Protein AF-H5XVB0-F1 (afdb_monomer_lite)

Structure (mmCIF, N/CA/C/O backbone):
data_AF-H5XVB0-F1
#
_entry.id   AF-H5XVB0-F1
#
loop_
_atom_site.group_PDB
_atom_site.id
_atom_site.type_symbol
_atom_site.label_atom_id
_atom_site.label_alt_id
_atom_site.label_comp_id
_atom_site.label_asym_id
_atom_site.label_entity_id
_atom_site.label_seq_id
_atom_site.pdbx_PDB_ins_code
_atom_site.Cartn_x
_atom_site.Cartn_y
_atom_site.Cartn_z
_atom_site.occupancy
_atom_site.B_iso_or_equiv
_atom_site.auth_seq_id
_atom_site.auth_comp_id
_atom_site.auth_asym_id
_atom_site.auth_atom_id
_atom_site.pdbx_PDB_model_num
ATOM 1 N N . MET A 1 1 ? 0.282 27.485 -15.306 1.00 53.69 1 MET A N 1
ATOM 2 C CA . MET A 1 1 ? 1.466 26.668 -15.637 1.00 53.69 1 MET A CA 1
ATOM 3 C C . MET A 1 1 ? 1.309 25.360 -14.884 1.00 53.69 1 MET A C 1
ATOM 5 O O . MET A 1 1 ? 1.191 25.405 -13.667 1.00 53.69 1 MET A O 1
ATOM 9 N N . GLN A 1 2 ? 1.136 24.241 -15.586 1.00 67.44 2 GLN A N 1
ATOM 10 C CA . GLN A 1 2 ? 0.925 22.947 -14.934 1.00 67.44 2 GLN A CA 1
ATOM 11 C C . GLN A 1 2 ? 2.293 22.440 -14.463 1.00 67.44 2 GLN A C 1
ATOM 13 O O . GLN A 1 2 ? 3.220 22.387 -15.264 1.00 67.44 2 GLN A O 1
ATOM 18 N N . ILE A 1 3 ? 2.443 22.173 -13.163 1.00 85.75 3 ILE A N 1
ATOM 19 C CA . ILE A 1 3 ? 3.675 21.597 -12.613 1.00 85.75 3 ILE A CA 1
ATOM 20 C C . ILE A 1 3 ? 3.775 20.165 -13.137 1.00 85.75 3 ILE A C 1
ATOM 22 O O . ILE A 1 3 ? 2.838 19.386 -12.964 1.00 85.75 3 ILE A O 1
ATOM 26 N N . GLU A 1 4 ? 4.892 19.836 -13.778 1.00 91.88 4 GLU A N 1
ATOM 27 C CA . GLU A 1 4 ? 5.201 18.477 -14.208 1.00 91.88 4 GLU A CA 1
ATOM 28 C C . GLU A 1 4 ? 6.108 17.812 -13.168 1.00 91.88 4 GLU A C 1
ATOM 30 O O . GLU A 1 4 ? 7.125 18.371 -12.754 1.00 91.88 4 GLU A O 1
ATOM 35 N N . TYR A 1 5 ? 5.706 16.631 -12.705 1.00 94.00 5 TYR A N 1
ATOM 36 C CA . TYR A 1 5 ? 6.457 15.833 -11.740 1.00 94.00 5 TYR A CA 1
ATOM 37 C C . TYR A 1 5 ? 7.275 14.750 -12.455 1.00 94.00 5 TYR A C 1
ATOM 39 O O . TYR A 1 5 ? 6.865 14.219 -13.486 1.00 94.00 5 TYR A O 1
ATOM 47 N N . HIS A 1 6 ? 8.416 14.362 -11.892 1.00 93.38 6 HIS A N 1
ATOM 48 C CA . HIS A 1 6 ? 9.308 13.360 -12.486 1.00 93.38 6 HIS A CA 1
ATOM 49 C C . HIS A 1 6 ? 9.696 12.283 -11.464 1.00 93.38 6 HIS A C 1
ATOM 51 O O . HIS A 1 6 ? 9.483 12.450 -10.263 1.00 93.38 6 HIS A O 1
ATOM 57 N N . ASN A 1 7 ? 10.290 11.185 -11.942 1.00 90.25 7 ASN A N 1
ATOM 58 C CA . ASN A 1 7 ? 10.816 10.092 -11.114 1.00 90.25 7 ASN A CA 1
ATOM 59 C C . ASN A 1 7 ? 9.768 9.545 -10.123 1.00 90.25 7 ASN A C 1
ATOM 61 O O . ASN A 1 7 ? 8.643 9.235 -10.516 1.00 90.25 7 ASN A O 1
ATOM 65 N N . ASP A 1 8 ? 10.123 9.454 -8.842 1.00 90.12 8 ASP A N 1
ATOM 66 C CA . ASP A 1 8 ? 9.284 8.918 -7.766 1.00 90.12 8 ASP A CA 1
ATOM 67 C C . ASP A 1 8 ? 8.005 9.723 -7.517 1.00 90.12 8 ASP A C 1
ATOM 69 O O . ASP A 1 8 ? 7.075 9.227 -6.883 1.00 90.12 8 ASP A O 1
ATOM 73 N N . GLU A 1 9 ? 7.920 10.931 -8.070 1.00 93.69 9 GLU A N 1
ATOM 74 C CA . GLU A 1 9 ? 6.772 11.826 -7.969 1.00 93.69 9 GLU A CA 1
ATOM 75 C C . GLU A 1 9 ? 5.881 11.792 -9.220 1.00 93.69 9 GLU A C 1
ATOM 77 O O . GLU A 1 9 ? 4.824 12.420 -9.241 1.00 93.69 9 GLU A O 1
ATOM 82 N N . PHE A 1 10 ? 6.248 11.025 -10.255 1.00 92.88 10 PHE A N 1
ATOM 83 C CA . PHE A 1 10 ? 5.516 10.967 -11.527 1.00 92.88 10 PHE A CA 1
ATOM 84 C C . PHE A 1 10 ? 4.034 10.588 -11.363 1.00 92.88 10 PHE A C 1
ATOM 86 O O . PHE A 1 10 ? 3.180 11.052 -12.119 1.00 92.88 10 PHE A O 1
ATOM 93 N N . TRP A 1 11 ? 3.704 9.790 -10.343 1.00 93.56 11 TRP A N 1
ATOM 94 C CA . TRP A 1 11 ? 2.328 9.417 -9.993 1.00 93.56 11 TRP A CA 1
ATOM 95 C C . TRP A 1 11 ? 1.401 10.629 -9.807 1.00 93.56 11 TRP A C 1
ATOM 97 O O . TRP A 1 11 ? 0.212 10.552 -10.122 1.00 93.56 11 TRP A O 1
ATOM 107 N N . LYS A 1 12 ? 1.940 11.774 -9.368 1.00 95.75 12 LYS A N 1
ATOM 108 C CA . LYS A 1 12 ? 1.185 13.019 -9.204 1.00 95.75 12 LYS A CA 1
ATOM 109 C C . LYS A 1 12 ? 0.652 13.551 -10.526 1.00 95.75 12 LYS A C 1
ATOM 111 O O . LYS A 1 12 ? -0.459 14.065 -10.542 1.00 95.75 12 LYS A O 1
ATOM 116 N N . ASN A 1 13 ? 1.373 13.368 -11.636 1.00 94.56 13 ASN A N 1
ATOM 117 C CA . ASN A 1 13 ? 0.878 13.749 -12.963 1.00 94.56 13 ASN A CA 1
ATO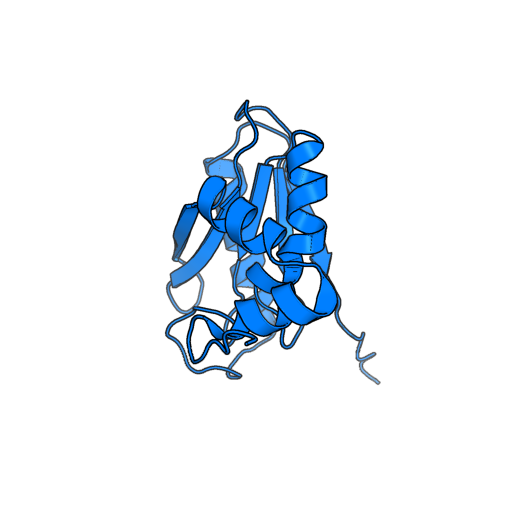M 118 C C . ASN A 1 13 ? -0.393 12.975 -13.328 1.00 94.56 13 ASN A C 1
ATOM 120 O O . ASN A 1 13 ? -1.316 13.534 -13.912 1.00 94.56 13 ASN A O 1
ATOM 124 N N . TYR A 1 14 ? -0.451 11.684 -12.985 1.00 91.94 14 TYR A N 1
ATOM 125 C CA . TYR A 1 14 ? -1.641 10.868 -13.214 1.00 91.94 14 TYR A CA 1
ATOM 126 C C . TYR A 1 14 ? -2.813 11.350 -12.351 1.00 91.94 14 TYR A C 1
ATOM 128 O O . TYR A 1 14 ? -3.920 11.513 -12.864 1.00 91.94 14 TYR A O 1
ATOM 136 N N . MET A 1 15 ? -2.562 11.657 -11.074 1.00 94.81 15 MET A N 1
ATOM 137 C CA . MET A 1 15 ? -3.595 12.184 -10.176 1.00 94.81 15 MET A CA 1
ATOM 138 C C . MET A 1 15 ? -4.129 13.532 -10.646 1.00 94.81 15 MET A C 1
ATOM 140 O O . MET A 1 15 ? -5.331 13.664 -10.867 1.00 94.81 15 MET A O 1
ATOM 144 N N . THR A 1 16 ? -3.255 14.513 -10.877 1.00 94.69 16 THR A N 1
ATOM 145 C CA . THR A 1 16 ? -3.671 15.858 -11.296 1.00 94.69 16 THR A CA 1
ATOM 146 C C . THR A 1 16 ? -4.397 15.846 -12.635 1.00 94.69 16 THR A C 1
ATOM 148 O O . THR A 1 16 ? -5.348 16.602 -12.809 1.00 94.69 16 THR A O 1
ATOM 151 N N . ARG A 1 17 ? -3.992 14.975 -13.5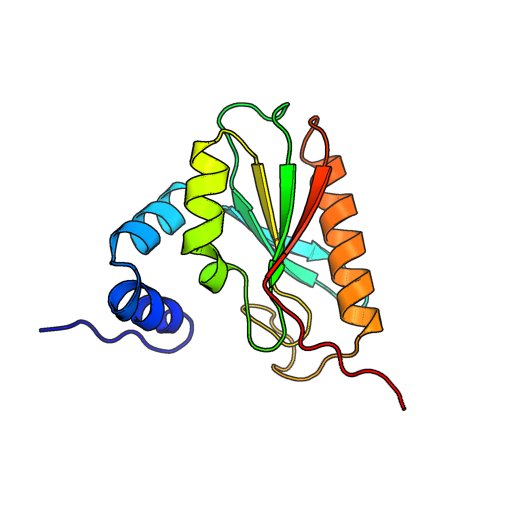68 1.00 94.06 17 ARG A N 1
ATOM 152 C CA . ARG A 1 17 ? -4.613 14.875 -14.891 1.00 94.06 17 ARG A CA 1
ATOM 153 C C . ARG A 1 17 ? -6.003 14.241 -14.872 1.00 94.06 17 ARG A C 1
ATOM 155 O O . ARG A 1 17 ? -6.839 14.659 -15.667 1.00 94.06 17 ARG A O 1
ATOM 162 N N . TRP A 1 18 ? -6.239 13.232 -14.033 1.00 93.56 18 TRP A N 1
ATOM 163 C CA . TRP A 1 18 ? -7.446 12.396 -14.132 1.00 93.56 18 TRP A CA 1
ATOM 164 C C . TRP A 1 18 ? -8.396 12.478 -12.934 1.00 93.56 18 TRP A C 1
ATOM 166 O O . TRP A 1 18 ? -9.585 12.226 -13.105 1.00 93.56 18 TRP A O 1
ATOM 176 N N . PHE A 1 19 ? -7.906 12.828 -11.743 1.00 93.44 19 PHE A N 1
ATOM 177 C CA . PHE A 1 19 ? -8.692 12.783 -10.500 1.00 93.44 19 PHE A CA 1
ATOM 178 C C . PHE A 1 19 ? -8.645 14.076 -9.677 1.00 93.44 19 PHE A C 1
ATOM 180 O O . PHE A 1 19 ? -9.481 14.263 -8.798 1.00 93.44 19 PHE A O 1
ATOM 187 N N . GLY A 1 20 ? -7.693 14.966 -9.963 1.00 91.19 20 GLY A N 1
ATOM 188 C CA . GLY A 1 20 ? -7.474 16.210 -9.230 1.00 91.19 20 GLY A CA 1
ATOM 189 C C . GLY A 1 20 ? -6.339 16.122 -8.206 1.00 91.19 20 GLY A C 1
ATOM 190 O O . GLY A 1 20 ? -5.884 15.042 -7.823 1.00 91.19 20 GLY A O 1
ATOM 191 N N . ALA A 1 21 ? -5.853 17.291 -7.783 1.00 93.06 21 ALA A N 1
ATOM 192 C CA . ALA A 1 21 ? -4.736 17.407 -6.845 1.00 93.06 21 ALA A CA 1
ATOM 193 C C . ALA A 1 21 ? -5.115 17.012 -5.405 1.00 93.06 21 ALA A C 1
ATOM 195 O O . ALA A 1 21 ? -4.255 16.536 -4.673 1.00 93.06 21 ALA A O 1
ATOM 196 N N . ASP A 1 22 ? -6.394 17.103 -5.027 1.0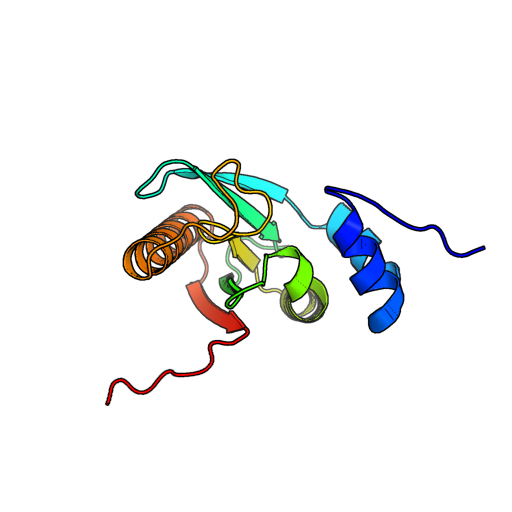0 95.62 22 ASP A N 1
ATOM 197 C CA . ASP A 1 22 ? -6.873 16.807 -3.668 1.00 95.62 22 ASP A CA 1
ATOM 198 C C . ASP A 1 22 ? -6.506 15.394 -3.184 1.00 95.62 22 ASP A C 1
ATOM 200 O O . ASP A 1 22 ? -6.291 15.172 -1.992 1.00 95.62 22 ASP A O 1
ATOM 204 N N . LEU A 1 23 ? -6.409 14.412 -4.091 1.00 95.38 23 LEU A N 1
ATOM 205 C CA . LEU A 1 23 ? -5.981 13.055 -3.729 1.00 95.38 23 LEU A CA 1
ATOM 206 C C . LEU A 1 23 ? -4.515 12.991 -3.286 1.00 95.38 23 LEU A C 1
ATOM 208 O O . LEU A 1 23 ? -4.170 12.133 -2.475 1.00 95.38 23 LEU A O 1
ATOM 212 N N . ILE A 1 24 ? -3.665 13.888 -3.787 1.00 96.25 24 ILE A N 1
ATOM 213 C CA . ILE A 1 24 ? -2.262 13.997 -3.376 1.00 96.25 24 ILE A CA 1
ATOM 214 C C . ILE A 1 24 ? -2.198 14.507 -1.935 1.00 96.25 24 ILE A C 1
ATOM 216 O O . ILE A 1 24 ? -1.497 13.926 -1.107 1.00 96.25 24 ILE A O 1
ATOM 220 N N . ASP A 1 25 ? -2.982 15.533 -1.608 1.00 96.25 25 ASP A N 1
ATOM 221 C CA . ASP A 1 25 ? -3.042 16.082 -0.250 1.00 96.25 25 ASP A CA 1
ATOM 222 C C . ASP A 1 25 ? -3.621 15.064 0.738 1.00 96.25 25 ASP A C 1
ATOM 224 O O . ASP A 1 25 ? -3.093 14.871 1.838 1.00 96.25 25 ASP A O 1
ATOM 228 N N . LYS A 1 26 ? -4.671 14.338 0.330 1.00 96.31 26 LYS A N 1
ATOM 229 C CA . LYS A 1 26 ? -5.220 13.228 1.119 1.00 96.31 26 LYS A CA 1
ATOM 230 C C . LYS A 1 26 ? -4.195 12.112 1.332 1.00 96.31 26 LYS A C 1
ATOM 232 O O . LYS A 1 26 ? -4.137 11.572 2.434 1.00 96.31 26 LYS A O 1
ATOM 237 N N . TRP A 1 27 ? -3.379 11.784 0.327 1.00 96.75 27 TRP A N 1
ATOM 238 C CA . TRP A 1 27 ? -2.285 10.822 0.484 1.00 96.75 27 TRP A CA 1
ATOM 239 C C . TRP A 1 27 ? -1.316 11.287 1.574 1.00 96.75 27 TRP A C 1
ATOM 241 O O . TRP A 1 27 ? -1.164 10.580 2.565 1.00 96.75 27 TRP A O 1
ATOM 251 N N . TYR A 1 28 ? -0.774 12.507 1.476 1.00 96.38 28 TYR A N 1
ATOM 252 C CA . TYR A 1 28 ? 0.149 13.053 2.485 1.00 96.38 28 TYR A CA 1
ATOM 253 C C . TYR A 1 28 ? -0.436 13.077 3.899 1.00 96.38 28 TYR A C 1
ATOM 255 O O . TYR A 1 28 ? 0.283 12.867 4.872 1.00 96.38 28 TYR A O 1
ATOM 263 N N . LYS A 1 29 ? -1.739 13.339 4.021 1.00 96.69 29 LYS A N 1
ATOM 264 C CA . LYS A 1 29 ? -2.423 13.416 5.313 1.00 96.69 29 LYS A CA 1
ATOM 265 C C . LYS A 1 29 ? -2.627 12.053 5.980 1.00 96.69 29 LYS A C 1
ATOM 267 O O . LYS A 1 29 ? -2.653 11.987 7.207 1.00 96.69 29 LYS A O 1
ATOM 272 N N . HIS A 1 30 ? -2.858 11.001 5.198 1.00 96.62 30 HIS A N 1
ATOM 273 C CA . HIS A 1 30 ? -3.372 9.728 5.716 1.00 96.62 30 HIS A CA 1
ATOM 274 C C . HIS A 1 30 ? -2.413 8.548 5.589 1.00 96.62 30 HIS A C 1
ATOM 276 O O . HIS A 1 30 ? -2.623 7.544 6.271 1.00 96.62 30 HIS A O 1
ATOM 282 N N . VAL A 1 31 ? -1.415 8.634 4.712 1.00 97.50 31 VAL A N 1
ATOM 283 C CA . VAL A 1 31 ? -0.532 7.508 4.432 1.00 97.50 31 VAL A CA 1
ATOM 284 C C . VAL A 1 31 ? 0.539 7.357 5.509 1.00 97.50 31 VAL A C 1
ATOM 286 O O . VAL A 1 31 ? 1.201 8.310 5.914 1.00 97.50 31 VAL A O 1
ATOM 289 N N . GLU A 1 32 ? 0.770 6.119 5.915 1.00 97.75 32 GLU A N 1
ATOM 290 C CA . GLU A 1 32 ? 2.036 5.686 6.488 1.00 97.75 32 GLU A CA 1
ATOM 291 C C . GLU A 1 32 ? 2.695 4.734 5.495 1.00 97.75 32 GLU A C 1
ATOM 293 O O . GLU A 1 32 ? 2.120 3.704 5.145 1.00 97.75 32 GLU A O 1
ATOM 298 N N . VAL A 1 33 ? 3.891 5.084 5.028 1.00 97.38 33 VAL A N 1
ATOM 299 C CA . VAL A 1 33 ? 4.688 4.227 4.146 1.00 97.38 33 VAL A CA 1
ATOM 300 C C . VAL A 1 33 ? 5.667 3.440 5.005 1.00 97.38 33 VAL A C 1
ATOM 302 O O . VAL A 1 33 ? 6.411 4.021 5.794 1.00 97.38 33 VAL A O 1
ATOM 305 N N . THR A 1 34 ? 5.678 2.123 4.848 1.00 97.56 34 THR A N 1
ATOM 306 C CA . THR A 1 34 ? 6.612 1.230 5.537 1.00 97.56 34 THR A CA 1
ATOM 307 C C . THR A 1 34 ? 7.072 0.110 4.609 1.00 97.56 34 THR A C 1
ATOM 309 O O . THR A 1 34 ? 6.652 0.025 3.457 1.00 97.56 34 THR A O 1
ATOM 312 N N . THR A 1 35 ? 7.937 -0.761 5.116 1.00 97.50 35 THR A N 1
ATOM 313 C CA . THR A 1 35 ? 8.305 -2.005 4.442 1.00 97.50 35 THR A CA 1
ATOM 314 C C . THR A 1 35 ? 7.968 -3.202 5.315 1.00 97.50 35 THR A C 1
ATOM 316 O O . THR A 1 35 ? 7.984 -3.110 6.544 1.00 97.50 35 THR A O 1
ATOM 319 N N . ILE A 1 36 ? 7.647 -4.326 4.680 1.00 97.62 36 ILE A N 1
ATOM 320 C CA . ILE A 1 36 ? 7.443 -5.608 5.359 1.00 97.62 36 ILE A CA 1
ATOM 321 C C . ILE A 1 36 ? 8.312 -6.675 4.708 1.00 97.62 36 ILE A C 1
ATOM 323 O O . ILE A 1 36 ? 8.488 -6.657 3.491 1.00 97.62 36 ILE A O 1
ATOM 327 N N . ASP A 1 37 ? 8.822 -7.615 5.500 1.00 96.88 37 ASP A N 1
ATOM 328 C CA . ASP A 1 37 ? 9.561 -8.766 4.980 1.00 96.88 37 ASP A CA 1
ATOM 329 C C . ASP A 1 37 ? 8.649 -9.691 4.163 1.00 96.88 37 ASP A C 1
ATOM 331 O O . ASP A 1 37 ? 7.506 -9.954 4.544 1.00 96.88 37 ASP A O 1
ATOM 335 N N . SER A 1 38 ? 9.171 -10.209 3.050 1.00 96.38 38 SER A N 1
ATOM 336 C CA . SER A 1 38 ? 8.496 -11.198 2.205 1.00 96.38 38 SER A CA 1
ATOM 337 C C . SER A 1 38 ? 9.507 -12.114 1.494 1.00 96.38 38 SER A C 1
ATOM 339 O O . SER A 1 38 ? 10.716 -12.007 1.701 1.00 96.38 38 SER A O 1
ATOM 341 N N . VAL A 1 39 ? 9.019 -13.033 0.654 1.00 92.19 39 VAL A N 1
ATOM 342 C CA . VAL A 1 39 ? 9.747 -14.183 0.079 1.00 92.19 39 VAL A CA 1
ATOM 343 C C . VAL A 1 39 ? 11.114 -13.864 -0.548 1.00 92.19 39 VAL A C 1
ATOM 345 O O . VAL A 1 39 ? 12.043 -14.659 -0.423 1.00 92.19 39 VAL A O 1
ATOM 348 N N . LYS A 1 40 ? 11.272 -12.710 -1.206 1.00 89.81 40 LYS A N 1
ATOM 349 C CA . LYS A 1 40 ? 12.531 -12.283 -1.856 1.00 89.81 40 LYS A CA 1
ATOM 350 C C . LYS A 1 40 ? 13.196 -11.091 -1.159 1.00 89.81 40 LYS A C 1
ATOM 352 O O . LYS A 1 40 ? 14.101 -10.467 -1.716 1.00 89.81 40 LYS A O 1
ATOM 357 N N . GLY A 1 41 ? 12.738 -10.757 0.047 1.00 92.19 41 GLY A N 1
ATOM 358 C CA . GLY A 1 41 ? 13.117 -9.577 0.827 1.00 92.19 41 GLY A CA 1
ATOM 359 C C . GLY A 1 41 ? 11.966 -8.571 0.960 1.00 92.19 41 GLY A C 1
ATOM 360 O O . GLY A 1 41 ? 10.850 -8.861 0.518 1.00 92.19 41 GLY A O 1
ATOM 361 N N . PRO A 1 42 ? 12.229 -7.366 1.483 1.00 95.94 42 PRO A N 1
ATOM 362 C CA . PRO A 1 42 ? 11.174 -6.434 1.849 1.00 95.94 42 PRO A CA 1
ATOM 363 C C . PRO A 1 42 ? 10.378 -5.909 0.648 1.00 95.94 42 PRO A C 1
ATOM 365 O O . PRO A 1 42 ? 10.913 -5.786 -0.456 1.00 95.94 42 PRO A O 1
ATOM 368 N N . ILE A 1 43 ? 9.105 -5.592 0.880 1.00 96.94 43 ILE A N 1
ATOM 369 C CA . ILE A 1 43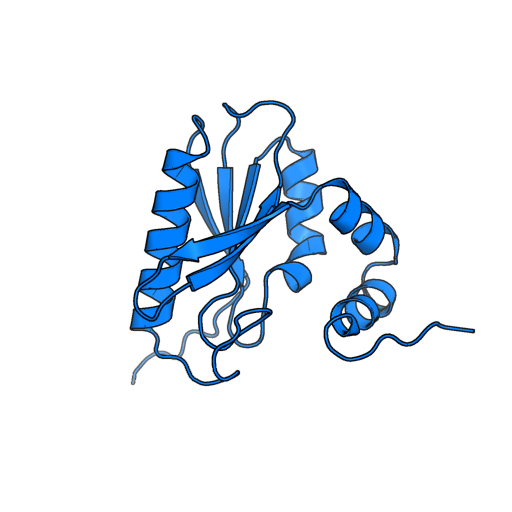 ? 8.227 -4.872 -0.053 1.00 96.94 43 ILE A CA 1
ATOM 370 C C . ILE A 1 43 ? 7.670 -3.608 0.604 1.00 96.94 43 ILE A C 1
ATOM 372 O O . ILE A 1 43 ? 7.436 -3.589 1.814 1.00 96.94 43 ILE A O 1
ATOM 376 N N . SER A 1 44 ? 7.463 -2.561 -0.190 1.00 97.44 44 SER A N 1
ATOM 377 C CA . SER A 1 44 ? 6.823 -1.307 0.207 1.00 97.44 44 SER A CA 1
ATOM 378 C C . SER A 1 44 ? 5.330 -1.527 0.439 1.00 97.44 44 SER A C 1
ATOM 380 O O . SER A 1 44 ? 4.647 -2.178 -0.354 1.00 97.44 44 SER A O 1
ATOM 382 N N . VAL A 1 45 ? 4.817 -0.974 1.532 1.00 98.00 45 VAL A N 1
ATOM 383 C CA . VAL A 1 45 ? 3.409 -1.047 1.913 1.00 98.00 45 VAL A CA 1
ATOM 384 C C . VAL A 1 45 ? 2.948 0.319 2.386 1.00 98.00 45 VAL A C 1
ATOM 386 O O . VAL A 1 45 ? 3.576 0.947 3.236 1.00 98.00 45 VAL A O 1
ATOM 389 N N . GLU A 1 46 ? 1.808 0.754 1.867 1.00 98.12 46 GLU A N 1
ATOM 390 C CA . GLU A 1 46 ? 1.107 1.939 2.337 1.00 98.12 46 GLU A CA 1
ATOM 391 C C . GLU A 1 46 ? -0.045 1.535 3.261 1.00 98.12 46 GLU A C 1
ATOM 393 O O . GLU A 1 46 ? -0.861 0.665 2.941 1.00 98.12 46 GLU A O 1
ATOM 398 N N . ILE A 1 47 ? -0.112 2.178 4.421 1.00 98.19 47 ILE A N 1
ATOM 399 C CA . ILE A 1 47 ? -1.100 1.919 5.463 1.00 98.19 47 ILE A CA 1
ATOM 400 C C . ILE A 1 47 ? -1.938 3.177 5.656 1.00 98.19 47 ILE A C 1
ATOM 402 O O . ILE A 1 47 ? -1.410 4.254 5.919 1.00 98.19 47 ILE A O 1
ATOM 406 N N . TYR A 1 48 ? -3.253 3.010 5.598 1.00 97.44 48 TYR A N 1
ATOM 407 C CA . TYR A 1 48 ? -4.238 4.053 5.841 1.00 97.44 48 TYR A CA 1
ATOM 408 C C . TYR A 1 48 ? -5.097 3.628 7.027 1.00 97.44 48 TYR A C 1
ATOM 410 O O . TYR A 1 48 ? -5.813 2.624 6.965 1.00 97.44 48 TYR A O 1
ATOM 418 N N . ARG A 1 49 ? -5.004 4.366 8.134 1.00 96.62 49 ARG A N 1
ATOM 419 C CA . ARG A 1 49 ? -5.724 4.042 9.372 1.00 96.62 49 ARG A CA 1
ATOM 420 C C . ARG A 1 49 ? -7.034 4.814 9.438 1.00 96.62 49 ARG A C 1
ATOM 422 O O . ARG A 1 49 ? -7.048 6.040 9.342 1.00 96.62 49 ARG A O 1
ATOM 429 N N . ALA A 1 50 ? -8.131 4.091 9.638 1.00 92.38 50 ALA A N 1
ATOM 430 C CA . ALA A 1 50 ? -9.370 4.691 10.106 1.00 92.38 50 ALA A CA 1
ATOM 431 C C . ALA A 1 50 ? -9.185 5.187 11.551 1.00 92.38 50 ALA A C 1
ATOM 433 O O . ALA A 1 50 ? -8.220 4.828 12.226 1.00 92.38 50 ALA A O 1
ATOM 434 N N . ALA A 1 51 ? -10.139 5.975 12.052 1.00 86.31 51 ALA A N 1
ATOM 435 C CA . ALA A 1 51 ? -10.074 6.528 13.409 1.00 86.31 51 ALA A CA 1
ATOM 436 C C . ALA A 1 51 ? -9.927 5.456 14.511 1.00 86.31 51 ALA A C 1
ATOM 438 O O . ALA A 1 51 ? -9.352 5.730 15.556 1.00 86.31 51 ALA A O 1
ATOM 439 N N . GLU A 1 52 ? -10.419 4.235 14.270 1.00 87.75 52 GLU A N 1
ATOM 440 C CA . GLU A 1 52 ? -10.459 3.152 15.254 1.00 87.75 52 GLU A CA 1
ATOM 441 C C . GLU A 1 52 ? -9.791 1.868 14.714 1.00 87.75 52 GLU A C 1
ATOM 443 O O . GLU A 1 52 ? -10.248 1.320 13.703 1.00 87.75 52 GLU A O 1
ATOM 448 N N . PRO A 1 53 ? -8.775 1.298 15.396 1.00 79.44 53 PRO A N 1
ATOM 449 C CA . PRO A 1 53 ? -8.079 0.082 14.943 1.00 79.44 53 PRO A CA 1
ATOM 450 C C . PRO A 1 53 ? -8.936 -1.197 14.885 1.00 79.44 53 PRO A C 1
ATOM 452 O O . PRO A 1 53 ? -8.514 -2.208 14.320 1.00 79.44 53 PRO A O 1
ATOM 455 N N . SER A 1 54 ? -10.121 -1.189 15.504 1.00 91.81 54 SER A N 1
ATOM 456 C CA . SER A 1 54 ? -11.090 -2.297 15.487 1.00 91.81 54 SER A CA 1
ATOM 457 C C . SER A 1 54 ? -11.965 -2.320 14.229 1.00 91.81 54 SER A C 1
ATOM 459 O O . SER A 1 54 ? -12.684 -3.295 13.991 1.00 91.81 54 SER A O 1
ATOM 461 N N . LYS A 1 55 ? -11.914 -1.259 13.415 1.00 95.56 55 LYS A N 1
ATOM 462 C CA . LYS A 1 55 ? -12.630 -1.193 12.142 1.00 95.56 55 LYS A CA 1
ATOM 463 C C . LYS A 1 55 ? -12.124 -2.255 11.162 1.00 95.56 55 LYS A C 1
ATOM 465 O O . LYS A 1 55 ? -10.960 -2.652 11.236 1.00 95.56 55 LYS A O 1
ATOM 470 N N . PRO A 1 56 ? -12.989 -2.728 10.248 1.00 96.56 56 PRO A N 1
ATOM 471 C CA . PRO A 1 56 ? -12.575 -3.665 9.213 1.00 96.56 56 PRO A CA 1
ATOM 472 C C . PRO A 1 56 ? -11.412 -3.106 8.385 1.00 96.56 56 PRO A C 1
ATOM 474 O O . PRO A 1 56 ? -11.335 -1.906 8.127 1.00 96.56 56 PRO A O 1
ATOM 477 N N . THR A 1 57 ? -10.523 -3.996 7.958 1.00 97.88 57 THR A N 1
ATOM 478 C CA . THR A 1 57 ? -9.342 -3.674 7.157 1.00 97.88 57 THR A CA 1
ATOM 479 C C . THR A 1 57 ? -9.479 -4.291 5.778 1.00 97.88 57 THR A C 1
ATOM 481 O O . THR A 1 57 ? -9.758 -5.484 5.659 1.00 97.88 57 THR A O 1
ATOM 484 N N . LEU A 1 58 ? -9.242 -3.505 4.735 1.00 97.25 58 LEU A N 1
ATOM 485 C CA . LEU A 1 58 ? -9.085 -3.993 3.375 1.00 97.25 58 LEU A CA 1
ATOM 486 C C . LEU A 1 58 ? -7.595 -4.066 3.033 1.00 97.25 58 LEU A C 1
ATOM 488 O O . LEU A 1 58 ? -6.911 -3.048 3.003 1.00 97.25 58 LEU A O 1
ATOM 492 N N . VAL A 1 59 ? -7.095 -5.258 2.732 1.00 97.50 59 VAL A N 1
ATOM 493 C CA . VAL A 1 59 ? -5.844 -5.394 1.984 1.00 97.50 59 VAL A CA 1
ATOM 494 C C . VAL A 1 59 ? -6.186 -5.189 0.514 1.00 97.50 59 VAL A C 1
ATOM 496 O O . VAL A 1 59 ? -6.968 -5.969 -0.035 1.00 97.50 59 VAL A O 1
ATOM 499 N N . PHE A 1 60 ? -5.669 -4.126 -0.101 1.00 95.81 60 PHE A N 1
ATOM 500 C CA . PHE A 1 60 ? -6.037 -3.738 -1.461 1.00 95.81 60 PHE A CA 1
ATOM 501 C C . PHE A 1 60 ? -4.829 -3.780 -2.388 1.00 95.81 60 PHE A C 1
ATOM 503 O O . PHE A 1 60 ? -3.923 -2.966 -2.277 1.00 95.81 60 PHE A O 1
ATOM 510 N N . SER A 1 61 ? -4.805 -4.765 -3.283 1.00 94.44 61 SER A N 1
ATOM 511 C CA . SER A 1 61 ? -3.660 -5.014 -4.159 1.00 94.44 61 SER A CA 1
ATOM 512 C C . SER A 1 61 ? -3.885 -4.483 -5.573 1.00 94.44 61 SER A C 1
ATOM 514 O O . SER A 1 61 ? -4.993 -4.533 -6.112 1.00 94.44 61 SER A O 1
ATOM 516 N N . HIS A 1 62 ? -2.825 -3.975 -6.191 1.00 91.75 62 HIS A N 1
ATOM 517 C CA . HIS A 1 62 ? -2.849 -3.531 -7.578 1.00 91.75 62 HIS A CA 1
ATOM 518 C C . HIS A 1 62 ? -2.629 -4.697 -8.556 1.00 91.75 62 HIS A C 1
ATOM 520 O O . HIS A 1 62 ? -2.070 -5.737 -8.216 1.00 91.75 62 HIS A O 1
ATOM 526 N N . GLY A 1 63 ? -3.035 -4.497 -9.809 1.00 82.69 63 GLY A N 1
ATOM 527 C CA . GLY A 1 63 ? -2.761 -5.407 -10.918 1.00 82.69 63 GLY A CA 1
ATOM 528 C C . GLY A 1 63 ? -1.387 -5.230 -11.563 1.00 82.69 63 GLY A C 1
ATOM 529 O O . GLY A 1 63 ? -0.534 -4.480 -11.088 1.00 82.69 63 GLY A O 1
ATOM 530 N N . ILE A 1 64 ? -1.181 -5.890 -12.708 1.00 74.88 64 ILE A N 1
ATOM 531 C CA . ILE A 1 64 ? 0.029 -5.706 -13.533 1.00 74.88 64 ILE A CA 1
ATOM 532 C C . ILE A 1 64 ? 0.146 -4.234 -13.950 1.00 74.88 64 ILE A C 1
ATOM 534 O O . ILE A 1 64 ? -0.846 -3.628 -14.346 1.00 74.88 64 ILE A O 1
ATOM 538 N N . ALA A 1 65 ? 1.364 -3.690 -13.882 1.00 70.88 65 ALA A N 1
ATOM 539 C CA . ALA A 1 65 ? 1.694 -2.283 -14.148 1.00 70.88 65 ALA A CA 1
ATOM 540 C C . ALA A 1 65 ? 1.064 -1.271 -13.170 1.00 70.88 65 ALA A C 1
ATOM 542 O O . ALA A 1 65 ? 1.139 -0.065 -13.396 1.00 70.88 65 ALA A O 1
ATOM 543 N N . GLY A 1 66 ? 0.474 -1.756 -12.076 1.00 80.88 66 GLY A N 1
ATOM 544 C CA . GLY A 1 66 ? -0.005 -0.936 -10.972 1.00 80.88 66 GLY A CA 1
ATOM 545 C C . GLY A 1 66 ? 1.043 -0.718 -9.879 1.00 80.88 66 GLY A C 1
ATOM 546 O O . GLY A 1 66 ? 2.139 -1.267 -9.933 1.00 80.88 66 GLY A O 1
ATOM 547 N N . TYR A 1 67 ? 0.681 0.099 -8.896 1.00 86.94 67 TYR A N 1
ATOM 548 C CA . TYR A 1 67 ? 1.314 0.238 -7.578 1.00 86.94 67 TYR A CA 1
ATOM 549 C C . TYR A 1 67 ? 0.312 0.939 -6.649 1.00 86.94 67 TYR A C 1
ATOM 551 O O . TYR A 1 67 ? -0.684 1.493 -7.136 1.00 86.94 67 TYR A O 1
ATOM 559 N N . SER A 1 68 ? 0.545 0.919 -5.336 1.00 90.75 68 SER A N 1
ATOM 560 C CA . SER A 1 68 ? -0.408 1.360 -4.308 1.00 90.75 68 SER A CA 1
ATOM 561 C C . SER A 1 68 ? -1.028 2.727 -4.605 1.00 90.75 68 SER A C 1
ATOM 563 O O . SER A 1 68 ? -2.250 2.883 -4.596 1.00 90.75 68 SER A O 1
ATOM 565 N N . ARG A 1 69 ? -0.202 3.717 -4.965 1.00 94.44 69 ARG A N 1
ATOM 566 C CA . ARG A 1 69 ? -0.674 5.094 -5.175 1.00 94.44 69 ARG A CA 1
ATOM 567 C C . ARG A 1 69 ? -1.665 5.218 -6.325 1.00 94.44 69 ARG A C 1
ATOM 569 O O . ARG A 1 69 ? -2.543 6.066 -6.256 1.00 94.44 69 ARG A O 1
ATOM 576 N N . LEU A 1 70 ? -1.613 4.360 -7.347 1.00 92.94 70 LEU A N 1
ATOM 577 C CA . LEU A 1 70 ? -2.607 4.386 -8.431 1.00 92.94 70 LEU A CA 1
ATOM 578 C C . LEU A 1 70 ? -4.011 3.974 -7.967 1.00 92.94 70 LEU A C 1
ATOM 580 O O . LEU A 1 70 ? -4.991 4.260 -8.653 1.00 92.94 70 LEU A O 1
ATOM 584 N N . LEU A 1 71 ? -4.118 3.339 -6.798 1.00 93.31 71 LEU A N 1
ATOM 585 C CA . LEU A 1 71 ? -5.381 2.941 -6.189 1.00 93.31 71 LEU A CA 1
ATOM 586 C C . LEU A 1 71 ? -6.000 4.042 -5.316 1.00 93.31 71 LEU A C 1
ATOM 588 O O . LEU A 1 71 ? -7.121 3.864 -4.842 1.00 93.31 71 LEU A O 1
ATOM 592 N N . LEU A 1 72 ? -5.329 5.187 -5.132 1.00 95.25 72 LEU A N 1
ATOM 593 C CA . LEU A 1 72 ? -5.815 6.315 -4.327 1.00 95.25 72 LEU A CA 1
ATOM 594 C C . LEU A 1 72 ? -7.278 6.722 -4.583 1.00 95.25 72 LEU A C 1
ATOM 596 O O . LEU A 1 72 ? -7.999 6.912 -3.598 1.00 95.25 72 LEU A O 1
ATOM 600 N N . PRO A 1 73 ? -7.765 6.800 -5.841 1.00 94.62 73 PRO A N 1
ATOM 601 C CA . PRO A 1 73 ? -9.167 7.123 -6.120 1.00 94.62 73 PRO A CA 1
ATOM 602 C C . PRO A 1 73 ? -10.179 6.145 -5.505 1.00 94.62 73 PRO A C 1
ATOM 604 O O . PRO A 1 73 ? -11.336 6.502 -5.308 1.00 94.62 73 PRO A O 1
ATOM 607 N N . PHE A 1 74 ? -9.755 4.921 -5.185 1.00 93.31 74 PHE A N 1
ATOM 608 C CA . PHE A 1 74 ? -10.572 3.902 -4.528 1.00 93.31 74 PHE A CA 1
ATOM 609 C C . PHE A 1 74 ? -10.287 3.830 -3.024 1.00 93.31 74 PHE A C 1
ATOM 611 O O . PHE A 1 74 ? -11.215 3.711 -2.225 1.00 93.31 74 PHE A O 1
ATOM 618 N N . ILE A 1 75 ? -9.013 3.944 -2.632 1.00 95.50 75 ILE A N 1
ATOM 619 C CA . ILE A 1 75 ? -8.580 3.902 -1.230 1.00 95.50 75 ILE A CA 1
ATOM 620 C C . ILE A 1 75 ? -9.247 5.020 -0.425 1.00 95.50 75 ILE A C 1
ATOM 622 O O . ILE A 1 75 ? -9.749 4.756 0.666 1.00 95.50 75 ILE A O 1
ATOM 626 N N . MET A 1 76 ? -9.301 6.247 -0.956 1.00 96.12 76 MET A N 1
ATOM 627 C CA . MET A 1 76 ? -9.824 7.393 -0.204 1.00 96.12 76 MET A CA 1
ATOM 628 C C . MET A 1 76 ? -11.315 7.259 0.141 1.00 96.12 76 MET A C 1
ATOM 630 O O . MET A 1 76 ? -11.645 7.355 1.324 1.00 96.12 76 MET A O 1
ATOM 634 N N . PRO A 1 77 ? -12.219 6.932 -0.804 1.00 94.75 77 PRO A N 1
ATOM 635 C CA . PRO A 1 77 ? -13.607 6.626 -0.459 1.00 94.75 77 PRO A CA 1
ATOM 636 C C . PRO A 1 77 ? -13.761 5.465 0.535 1.00 94.75 77 PRO A C 1
ATOM 638 O O . PRO A 1 77 ? -14.642 5.507 1.390 1.00 94.75 77 PRO A O 1
ATOM 641 N N . ILE A 1 78 ? -12.920 4.425 0.456 1.00 94.38 78 ILE A N 1
ATOM 642 C CA . ILE A 1 78 ? -12.959 3.289 1.395 1.00 94.38 78 ILE A CA 1
ATOM 643 C C . ILE A 1 78 ? -12.569 3.737 2.812 1.00 94.38 78 ILE A C 1
ATOM 645 O O . ILE A 1 78 ? -13.257 3.398 3.780 1.00 94.38 78 ILE A O 1
ATOM 649 N N . LEU A 1 79 ? -11.511 4.540 2.930 1.00 94.94 79 LEU A N 1
ATOM 650 C CA . LEU A 1 79 ? -11.067 5.117 4.195 1.00 94.94 79 LEU A CA 1
ATOM 651 C C . LEU A 1 79 ? -12.154 6.010 4.816 1.00 94.94 79 LEU A C 1
ATOM 653 O O . LEU A 1 79 ? -12.442 5.898 6.007 1.00 94.94 79 LEU A O 1
ATOM 657 N N . GLU A 1 80 ? -12.826 6.829 4.000 1.00 93.00 80 GLU A N 1
ATOM 658 C CA . GLU A 1 80 ? -13.958 7.678 4.410 1.00 93.00 80 GLU A CA 1
ATOM 659 C C . GLU A 1 80 ? -15.174 6.866 4.894 1.00 93.00 80 GLU A C 1
ATOM 661 O O . GLU A 1 80 ? -15.963 7.348 5.707 1.00 93.00 80 GLU A O 1
ATOM 666 N N . LYS A 1 81 ? -15.316 5.606 4.460 1.00 92.38 81 LYS A N 1
ATOM 667 C CA . LYS A 1 81 ? -16.302 4.650 4.999 1.00 92.38 81 LYS A CA 1
ATOM 668 C C . LYS A 1 81 ? -15.830 3.940 6.272 1.00 92.38 81 LYS A C 1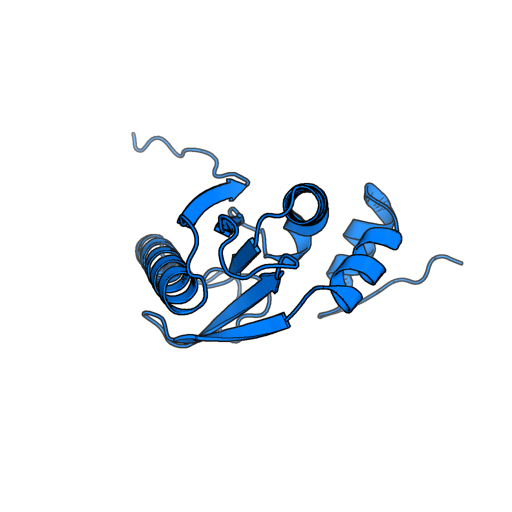
ATOM 670 O O . LYS A 1 81 ? -16.456 2.967 6.695 1.00 92.38 81 LYS A O 1
ATOM 675 N N . CYS A 1 82 ? -14.776 4.446 6.909 1.00 89.12 82 CYS A N 1
ATOM 676 C CA . CYS A 1 82 ? -14.204 3.948 8.157 1.00 89.12 82 CYS A CA 1
ATOM 677 C C . CYS A 1 82 ? -13.618 2.535 8.052 1.00 89.12 82 CYS A C 1
ATOM 679 O O . CYS A 1 82 ? -13.761 1.752 8.990 1.00 89.12 82 CYS A O 1
ATOM 681 N N . TYR A 1 83 ? -12.957 2.213 6.940 1.00 93.62 83 TYR A N 1
ATOM 682 C CA . TYR A 1 83 ? -12.134 1.009 6.810 1.00 93.62 83 TYR A CA 1
ATOM 683 C C . TYR A 1 83 ? -10.657 1.380 6.931 1.00 93.62 83 TYR A C 1
ATOM 685 O O . TYR A 1 83 ? -10.227 2.398 6.396 1.00 93.62 83 TYR A O 1
ATOM 693 N N . ASN A 1 84 ? -9.867 0.536 7.591 1.00 97.12 84 ASN A N 1
ATOM 694 C CA . ASN A 1 84 ? -8.417 0.587 7.421 1.00 97.12 84 ASN A CA 1
ATOM 695 C C . ASN A 1 84 ? -8.068 0.051 6.026 1.00 97.12 84 ASN A C 1
ATOM 697 O O . ASN A 1 84 ? -8.758 -0.838 5.519 1.00 97.12 84 ASN A O 1
ATOM 701 N N . VAL A 1 85 ? -6.982 0.526 5.425 1.00 97.44 85 VAL A N 1
ATOM 702 C CA . VAL A 1 85 ? -6.479 -0.008 4.155 1.00 97.44 85 VAL A CA 1
ATOM 703 C C . VAL A 1 85 ? -4.992 -0.313 4.271 1.00 97.44 85 VAL A C 1
ATOM 705 O O . VAL A 1 85 ? -4.232 0.485 4.811 1.00 97.44 85 VAL A O 1
ATOM 708 N N . VAL A 1 86 ? -4.581 -1.472 3.763 1.00 98.06 86 VAL A N 1
ATOM 709 C CA . VAL A 1 86 ? -3.174 -1.855 3.606 1.00 98.06 86 VAL A CA 1
ATOM 710 C C . VAL A 1 86 ? -2.955 -2.189 2.140 1.00 98.06 86 VAL A C 1
ATOM 712 O O . VAL A 1 86 ? -3.595 -3.094 1.610 1.00 98.06 86 VAL A O 1
ATOM 715 N N . SER A 1 87 ? -2.084 -1.447 1.474 1.00 97.50 87 SER A N 1
ATOM 716 C CA . SER A 1 87 ? -1.889 -1.536 0.031 1.00 97.50 87 SER A CA 1
ATOM 717 C C . SER A 1 87 ? -0.406 -1.767 -0.267 1.00 97.50 87 SER A C 1
ATOM 719 O O . SER A 1 87 ? 0.402 -0.865 -0.038 1.00 97.50 87 SER A O 1
ATOM 721 N N . PRO A 1 88 ? -0.017 -2.982 -0.692 1.00 97.12 88 PRO A N 1
ATOM 722 C CA . PRO A 1 88 ? 1.369 -3.297 -0.999 1.00 97.12 88 PRO A CA 1
ATOM 723 C C . PRO A 1 88 ? 1.717 -2.898 -2.433 1.00 97.12 88 PRO A C 1
ATOM 725 O O . PRO A 1 88 ? 0.890 -3.023 -3.339 1.00 97.12 88 PRO A O 1
ATOM 728 N N . ASP A 1 89 ? 2.974 -2.529 -2.648 1.00 95.44 89 ASP A N 1
ATOM 729 C CA . ASP A 1 89 ? 3.597 -2.634 -3.960 1.00 95.44 89 ASP A CA 1
ATOM 730 C C . ASP A 1 89 ? 4.110 -4.070 -4.116 1.00 95.44 89 ASP A C 1
ATOM 732 O O . ASP A 1 89 ? 4.987 -4.515 -3.373 1.00 95.44 89 ASP A O 1
ATOM 736 N N . LEU A 1 90 ? 3.543 -4.825 -5.056 1.00 93.94 90 LEU A N 1
ATOM 737 C CA . LEU A 1 90 ? 3.963 -6.198 -5.340 1.00 93.94 90 LEU A CA 1
ATOM 738 C C . LEU A 1 90 ? 5.336 -6.230 -6.018 1.00 93.94 90 LEU A C 1
ATOM 740 O O . LEU A 1 90 ? 5.778 -5.248 -6.624 1.00 93.94 90 LEU A O 1
ATOM 744 N N . GLU A 1 91 ? 5.999 -7.383 -5.953 1.00 92.81 91 GLU A N 1
ATOM 745 C CA . GLU A 1 91 ? 7.336 -7.551 -6.513 1.00 92.81 91 GLU A CA 1
ATOM 746 C C . GLU A 1 91 ? 7.450 -7.086 -7.969 1.00 92.81 91 GLU A C 1
ATOM 748 O O . GLU A 1 91 ? 6.565 -7.338 -8.787 1.00 92.81 91 GLU A O 1
ATOM 753 N N . GLY A 1 92 ? 8.532 -6.372 -8.284 1.00 90.62 92 GLY A N 1
ATOM 754 C CA . GLY A 1 92 ? 8.759 -5.797 -9.609 1.00 90.62 92 GLY A CA 1
ATOM 755 C C . GLY A 1 92 ? 7.939 -4.533 -9.913 1.00 90.62 92 GLY A C 1
ATOM 756 O O . GLY A 1 92 ? 8.029 -4.014 -11.029 1.00 90.62 92 GLY A O 1
ATOM 757 N N . PHE A 1 93 ? 7.171 -4.002 -8.955 1.00 92.06 93 PHE A N 1
ATOM 758 C CA . PHE A 1 93 ? 6.354 -2.796 -9.125 1.00 92.06 93 PHE A CA 1
ATOM 759 C C . PHE A 1 93 ? 6.600 -1.731 -8.050 1.00 92.06 93 PHE A C 1
ATOM 761 O O . PHE A 1 93 ? 7.213 -1.975 -7.012 1.00 92.06 93 PHE A O 1
ATOM 768 N N . GLY A 1 94 ? 6.106 -0.524 -8.340 1.00 91.94 94 GLY A N 1
ATOM 769 C CA . GLY A 1 94 ? 6.042 0.587 -7.396 1.00 91.94 94 GLY A CA 1
ATOM 770 C C . GLY A 1 94 ? 7.397 1.032 -6.857 1.00 91.94 94 GLY A C 1
ATOM 771 O O . GLY A 1 94 ? 8.350 1.239 -7.617 1.00 91.94 94 GLY A O 1
ATOM 772 N N . TYR A 1 95 ? 7.431 1.211 -5.541 1.00 93.44 95 TYR A N 1
ATOM 773 C CA . TYR A 1 95 ? 8.551 1.750 -4.774 1.00 93.44 95 TYR A CA 1
ATOM 774 C C . TYR A 1 95 ? 9.407 0.655 -4.125 1.00 93.44 95 TYR A C 1
ATOM 776 O O . TYR A 1 95 ? 10.191 0.925 -3.216 1.00 93.44 95 TYR A O 1
ATOM 784 N N . ASN A 1 96 ? 9.289 -0.584 -4.605 1.00 91.56 96 ASN A N 1
ATOM 785 C CA . ASN A 1 96 ? 10.229 -1.644 -4.266 1.00 91.56 96 ASN A CA 1
ATOM 786 C C . ASN A 1 96 ? 11.613 -1.348 -4.861 1.00 91.56 96 ASN A C 1
ATOM 788 O O . ASN A 1 96 ? 11.736 -0.797 -5.955 1.00 91.56 96 ASN A O 1
ATOM 792 N N . THR A 1 97 ? 12.668 -1.736 -4.144 1.00 87.81 97 THR A N 1
ATOM 793 C CA . THR A 1 97 ? 14.062 -1.474 -4.547 1.00 87.81 97 THR A CA 1
ATOM 794 C C . THR A 1 97 ? 14.612 -2.490 -5.547 1.00 87.81 97 THR A C 1
ATOM 796 O O . THR A 1 97 ? 15.665 -2.267 -6.144 1.00 87.81 97 THR A O 1
ATOM 799 N N . ARG A 1 98 ? 13.912 -3.613 -5.735 1.00 86.38 98 ARG A N 1
ATOM 800 C CA . ARG A 1 98 ? 14.278 -4.660 -6.692 1.00 86.38 98 ARG A CA 1
ATOM 801 C C . ARG A 1 98 ? 13.944 -4.250 -8.129 1.00 86.38 98 ARG A C 1
ATOM 803 O O . ARG A 1 98 ? 13.313 -3.224 -8.391 1.00 86.38 98 ARG A O 1
ATOM 810 N N . ARG A 1 99 ? 14.433 -5.035 -9.091 1.00 87.12 99 ARG A N 1
ATOM 811 C CA . ARG A 1 99 ? 14.344 -4.717 -10.519 1.00 87.12 99 ARG A CA 1
ATOM 812 C C . ARG A 1 99 ? 12.881 -4.616 -10.963 1.00 87.12 99 ARG A C 1
ATOM 814 O O . ARG A 1 99 ? 12.137 -5.589 -10.931 1.00 87.12 99 ARG A O 1
ATOM 821 N N . LYS A 1 100 ? 12.478 -3.437 -11.446 1.00 88.69 100 LYS A N 1
ATOM 822 C CA . LYS A 1 100 ? 11.126 -3.220 -11.981 1.00 88.69 100 LYS A CA 1
ATOM 823 C C . LYS A 1 100 ? 10.858 -4.139 -13.178 1.00 88.69 100 LYS A C 1
ATOM 825 O O . LYS A 1 100 ? 11.694 -4.251 -14.075 1.00 88.69 100 LYS A O 1
ATOM 830 N N . GLY A 1 101 ? 9.683 -4.763 -13.195 1.00 85.19 101 GLY A N 1
ATOM 831 C CA . GLY A 1 101 ? 9.248 -5.714 -14.220 1.00 85.19 101 GLY A CA 1
ATOM 832 C C . GLY A 1 101 ? 9.780 -7.142 -14.060 1.00 85.19 101 GLY A C 1
ATOM 833 O O . GLY A 1 101 ? 9.374 -8.001 -14.838 1.00 85.19 101 GLY A O 1
ATOM 834 N N . ASP A 1 102 ? 10.641 -7.405 -13.075 1.00 87.69 102 ASP A N 1
ATOM 835 C CA . ASP A 1 102 ? 11.133 -8.746 -12.752 1.00 87.69 102 ASP A CA 1
ATOM 836 C C . ASP A 1 102 ? 10.285 -9.332 -11.620 1.00 87.69 102 ASP A C 1
ATOM 838 O O . ASP A 1 102 ? 10.373 -8.879 -10.481 1.00 87.69 102 ASP A O 1
ATOM 842 N N . PHE A 1 103 ? 9.378 -10.252 -11.952 1.00 87.69 103 PHE A N 1
ATOM 843 C CA . PHE A 1 103 ? 8.498 -10.889 -10.974 1.00 87.69 103 PHE A CA 1
ATOM 844 C C . PHE A 1 103 ? 7.974 -12.235 -11.472 1.00 87.69 103 PHE A C 1
ATOM 846 O O . PHE A 1 103 ? 7.732 -12.436 -12.667 1.00 87.69 103 PHE A O 1
ATOM 853 N N . CYS A 1 104 ? 7.695 -13.123 -10.524 1.00 89.62 104 CYS A N 1
ATOM 854 C CA . CYS A 1 104 ? 6.943 -14.352 -10.735 1.00 89.62 104 CYS A CA 1
ATOM 855 C C . CYS A 1 104 ? 5.576 -14.289 -10.043 1.00 89.62 104 CYS A C 1
ATOM 857 O O . CYS A 1 104 ? 5.349 -13.539 -9.094 1.00 89.62 104 CYS A O 1
ATOM 859 N N . TRP A 1 105 ? 4.630 -15.103 -10.512 1.00 86.94 105 TRP A N 1
ATOM 860 C CA . TRP A 1 105 ? 3.287 -15.128 -9.928 1.00 86.94 105 TRP A CA 1
ATOM 861 C C . TRP A 1 105 ? 3.279 -15.626 -8.483 1.00 86.94 105 TRP A C 1
ATOM 863 O O . TRP A 1 105 ? 2.597 -15.045 -7.642 1.00 86.94 105 TRP A O 1
ATOM 873 N N . ASP A 1 106 ? 4.079 -16.648 -8.190 1.00 90.81 106 ASP A N 1
ATOM 874 C CA . ASP A 1 106 ? 4.190 -17.196 -6.841 1.00 90.81 106 ASP A CA 1
ATOM 875 C C . ASP A 1 106 ? 4.733 -16.145 -5.864 1.00 90.81 106 ASP A C 1
ATOM 877 O O . ASP A 1 106 ? 4.243 -16.030 -4.747 1.00 90.81 106 ASP A O 1
ATOM 881 N N . GLU A 1 107 ? 5.656 -15.287 -6.306 1.00 91.75 107 GLU A N 1
ATOM 882 C CA . GLU A 1 107 ? 6.173 -14.183 -5.490 1.00 91.75 107 GLU A CA 1
ATOM 883 C C . GLU A 1 107 ? 5.085 -13.156 -5.167 1.00 91.75 107 GLU A C 1
ATOM 885 O O . GLU A 1 107 ? 4.988 -12.702 -4.031 1.00 91.75 107 GLU A O 1
ATOM 890 N N . HIS A 1 108 ? 4.217 -12.829 -6.130 1.00 92.75 108 HIS A N 1
ATOM 891 C CA . HIS A 1 108 ? 3.069 -11.947 -5.891 1.00 92.75 108 HIS A CA 1
ATOM 892 C C . HIS A 1 108 ? 2.070 -12.547 -4.903 1.00 92.75 108 HIS A C 1
ATOM 894 O O . HIS A 1 108 ? 1.559 -11.827 -4.043 1.00 92.75 108 HIS A O 1
ATOM 900 N N . LEU A 1 109 ? 1.790 -13.849 -5.007 1.00 92.56 109 LEU A N 1
ATOM 901 C CA . LEU A 1 109 ? 0.914 -14.544 -4.061 1.00 92.56 109 LEU A CA 1
ATOM 902 C C . LEU A 1 109 ? 1.504 -14.535 -2.648 1.00 92.56 109 LEU A C 1
ATOM 904 O O . LEU A 1 109 ? 0.786 -14.244 -1.690 1.00 92.56 109 LEU A O 1
ATOM 908 N N . GLU A 1 110 ? 2.806 -14.788 -2.521 1.00 95.81 110 GLU A N 1
ATOM 909 C CA . GLU A 1 110 ? 3.526 -14.737 -1.249 1.00 95.81 110 GLU A CA 1
ATOM 910 C C . GLU A 1 110 ? 3.542 -13.313 -0.669 1.00 95.81 110 GLU A C 1
ATOM 912 O O . GLU A 1 110 ? 3.153 -13.128 0.483 1.00 95.81 110 GLU A O 1
ATOM 917 N N . ASN A 1 111 ? 3.851 -12.286 -1.472 1.00 95.50 111 ASN A N 1
ATOM 918 C CA . ASN A 1 111 ? 3.758 -10.878 -1.062 1.00 95.50 111 ASN A CA 1
ATOM 919 C C . ASN A 1 111 ? 2.366 -10.531 -0.527 1.00 95.50 111 ASN A C 1
ATOM 921 O O . ASN A 1 111 ? 2.228 -9.848 0.493 1.00 95.50 111 ASN A O 1
ATOM 925 N N . LEU A 1 112 ? 1.319 -11.008 -1.200 1.00 95.44 112 LEU A N 1
ATOM 926 C CA . LEU A 1 112 ? -0.052 -10.733 -0.802 1.00 95.44 112 LEU A CA 1
ATOM 927 C C . LEU A 1 112 ? -0.419 -11.466 0.491 1.00 95.44 112 LEU A C 1
ATOM 929 O O . LEU A 1 112 ? -1.028 -10.874 1.384 1.00 95.44 112 LEU A O 1
ATOM 933 N N . ARG A 1 113 ? -0.007 -12.732 0.625 1.00 96.94 113 ARG A N 1
ATOM 934 C CA . ARG A 1 113 ? -0.171 -13.520 1.853 1.00 96.94 113 ARG A CA 1
ATOM 935 C C . ARG A 1 113 ? 0.513 -12.837 3.035 1.00 96.94 113 ARG A C 1
ATOM 937 O O . ARG A 1 113 ? -0.103 -12.699 4.094 1.00 96.94 113 ARG A O 1
ATOM 944 N N . ASP A 1 114 ? 1.747 -12.385 2.850 1.00 98.12 114 ASP A N 1
ATOM 945 C CA . ASP A 1 114 ? 2.538 -11.732 3.891 1.00 98.12 114 ASP A CA 1
ATOM 946 C C . ASP A 1 114 ? 1.935 -10.371 4.266 1.00 98.12 114 ASP A C 1
ATOM 948 O O . ASP A 1 114 ? 1.819 -10.049 5.449 1.00 98.12 114 ASP A O 1
ATOM 952 N N . THR A 1 115 ? 1.410 -9.627 3.287 1.00 98.06 115 THR A N 1
ATOM 953 C CA . THR A 1 115 ? 0.659 -8.385 3.533 1.00 98.06 115 THR A CA 1
ATOM 954 C C . THR A 1 115 ? -0.615 -8.639 4.346 1.00 98.06 115 THR A C 1
ATOM 956 O O . THR A 1 115 ? -0.910 -7.904 5.290 1.00 98.06 115 THR A O 1
ATOM 959 N N . VAL A 1 116 ? -1.367 -9.703 4.041 1.00 98.06 116 VAL A N 1
ATOM 960 C CA . VAL A 1 116 ? -2.551 -10.103 4.825 1.00 98.06 116 VAL A CA 1
ATOM 961 C C . VAL A 1 116 ? -2.161 -10.507 6.245 1.00 98.06 116 VAL A C 1
ATOM 963 O O . VAL A 1 116 ? -2.834 -10.115 7.203 1.00 98.06 116 VAL A O 1
ATOM 966 N N . ALA A 1 117 ? -1.074 -11.262 6.408 1.00 98.12 117 ALA A N 1
ATOM 967 C CA . ALA A 1 117 ? -0.561 -11.633 7.722 1.00 98.12 117 ALA A CA 1
ATOM 968 C C . ALA A 1 117 ? -0.139 -10.395 8.529 1.00 98.12 117 ALA A C 1
ATOM 970 O O . ALA A 1 117 ? -0.475 -10.288 9.709 1.00 98.12 117 ALA A O 1
ATOM 971 N N . TYR A 1 118 ? 0.532 -9.436 7.891 1.00 98.19 118 TYR A N 1
ATOM 972 C CA . TYR A 1 118 ? 0.905 -8.161 8.493 1.00 98.19 118 TYR A CA 1
ATOM 973 C C . TYR A 1 118 ? -0.325 -7.343 8.918 1.00 98.19 118 TYR A C 1
ATOM 975 O O . TYR A 1 118 ? -0.423 -6.931 10.075 1.00 98.19 118 TYR A O 1
ATOM 983 N N . ALA A 1 119 ? -1.323 -7.198 8.041 1.00 97.56 119 ALA A N 1
ATOM 984 C CA . ALA A 1 119 ? -2.567 -6.491 8.346 1.00 97.56 119 ALA A CA 1
ATOM 985 C C . ALA A 1 119 ? -3.309 -7.098 9.551 1.00 97.56 119 ALA A C 1
ATOM 987 O O . ALA A 1 119 ? -3.824 -6.361 10.391 1.00 97.56 119 ALA A O 1
ATOM 988 N N . ARG A 1 120 ? -3.321 -8.434 9.675 1.00 97.06 120 ARG A N 1
ATOM 989 C CA . ARG A 1 120 ? -3.914 -9.150 10.821 1.00 97.06 120 ARG A CA 1
ATOM 990 C C . ARG A 1 120 ? -3.160 -8.942 12.135 1.00 97.06 120 ARG A C 1
ATOM 992 O O . ARG A 1 120 ? -3.771 -9.043 13.191 1.00 97.06 120 ARG A O 1
ATOM 999 N N . LYS A 1 121 ? -1.849 -8.687 12.088 1.00 96.56 121 LYS A N 1
ATOM 1000 C CA . LYS A 1 121 ? -1.062 -8.334 13.283 1.00 96.56 121 LYS A CA 1
ATOM 1001 C C . LYS A 1 121 ? -1.314 -6.888 13.705 1.00 96.56 121 LYS A C 1
ATOM 1003 O O . LYS A 1 121 ? -1.346 -6.599 14.897 1.00 96.56 121 LYS A O 1
ATOM 1008 N N . LEU A 1 122 ? -1.480 -5.994 12.731 1.00 96.06 122 LEU A N 1
ATOM 1009 C CA . LEU A 1 122 ? -1.615 -4.559 12.963 1.00 96.06 122 LEU A CA 1
ATOM 1010 C C . LEU A 1 122 ? -3.025 -4.150 13.419 1.00 96.06 122 LEU A C 1
ATOM 1012 O O . LEU A 1 122 ? -3.166 -3.274 14.272 1.00 96.06 122 LEU A O 1
ATOM 1016 N N . PHE A 1 123 ? -4.069 -4.773 12.866 1.00 96.44 123 PHE A N 1
ATOM 1017 C CA . PHE A 1 123 ? -5.463 -4.395 13.107 1.00 96.44 123 PHE A CA 1
ATOM 1018 C C . PHE A 1 123 ? -6.254 -5.497 13.806 1.00 96.44 123 PHE A C 1
ATOM 1020 O O . PHE A 1 123 ? -6.038 -6.684 13.581 1.00 96.44 123 PHE A O 1
ATOM 1027 N N . LYS A 1 124 ? -7.220 -5.086 14.634 1.00 93.50 124 LYS A N 1
ATOM 1028 C CA . LYS A 1 124 ? -8.072 -6.007 15.408 1.00 93.50 124 LYS A CA 1
ATOM 1029 C C . LYS A 1 124 ? -9.394 -6.334 14.706 1.00 93.50 124 LYS A C 1
ATOM 1031 O O . LYS A 1 124 ? -10.100 -7.247 15.126 1.00 93.50 124 LYS A O 1
ATOM 1036 N N . GLY A 1 125 ? -9.755 -5.565 13.676 1.00 94.31 125 GLY A N 1
ATOM 1037 C CA . GLY A 1 125 ? -10.965 -5.776 12.885 1.00 94.31 125 GLY A CA 1
ATOM 1038 C C . GLY A 1 125 ? -10.858 -6.937 11.892 1.00 94.31 125 GLY A C 1
ATOM 1039 O O . GLY A 1 125 ? -9.798 -7.525 11.684 1.00 94.31 125 GLY A O 1
ATOM 1040 N N . LYS A 1 126 ? -11.981 -7.262 11.237 1.00 96.31 126 LYS A N 1
ATOM 1041 C CA . LYS A 1 126 ? -12.005 -8.261 10.155 1.00 96.31 126 LYS A CA 1
ATOM 1042 C C . LYS A 1 126 ? -11.129 -7.799 8.989 1.00 96.31 126 LYS A C 1
ATOM 1044 O O . LYS A 1 126 ? -11.251 -6.655 8.563 1.00 96.31 126 LYS A O 1
ATOM 1049 N N . VAL A 1 127 ? -10.311 -8.701 8.449 1.00 97.50 127 VAL A N 1
ATOM 1050 C CA . VAL A 1 127 ? -9.456 -8.429 7.285 1.00 97.50 127 VAL A CA 1
ATOM 1051 C C . VAL A 1 127 ? -10.084 -9.024 6.028 1.00 97.50 127 VAL A C 1
ATOM 1053 O O . VAL A 1 127 ? -10.327 -10.230 5.968 1.00 97.50 127 VAL A O 1
ATOM 1056 N N . PHE A 1 128 ? -10.315 -8.177 5.031 1.00 96.12 128 PHE A N 1
ATOM 1057 C CA . PHE A 1 128 ? -10.784 -8.531 3.695 1.00 96.12 128 PHE A CA 1
ATOM 1058 C C . PHE A 1 128 ? -9.654 -8.355 2.685 1.00 96.12 128 PHE A C 1
ATOM 1060 O O . PHE A 1 128 ? -8.771 -7.521 2.878 1.00 96.12 128 PHE A O 1
ATOM 1067 N N . LEU A 1 129 ? -9.702 -9.117 1.598 1.00 93.75 129 LEU A N 1
ATOM 1068 C CA . LEU A 1 129 ? -8.781 -8.986 0.477 1.00 93.75 129 LEU A CA 1
ATOM 1069 C C . LEU A 1 129 ? -9.558 -8.509 -0.752 1.00 93.75 129 LEU A C 1
ATOM 1071 O O . LEU A 1 129 ? -10.570 -9.109 -1.110 1.00 93.75 129 LEU A O 1
ATOM 1075 N N . GLY A 1 130 ? -9.079 -7.447 -1.393 1.00 88.94 130 GLY A N 1
ATOM 1076 C CA . GLY A 1 130 ? -9.588 -6.947 -2.668 1.00 88.94 130 GLY A CA 1
ATOM 1077 C C . GLY A 1 130 ? -8.443 -6.621 -3.622 1.00 88.94 130 GLY A C 1
ATOM 1078 O O . GLY A 1 130 ? -7.298 -6.458 -3.197 1.00 88.94 130 GLY A O 1
ATOM 1079 N N . GLY A 1 131 ? -8.738 -6.495 -4.914 1.00 82.12 131 GLY A N 1
ATOM 1080 C CA . GLY A 1 131 ? -7.714 -6.146 -5.894 1.00 82.12 131 GLY A CA 1
ATOM 1081 C C . GLY A 1 131 ? -8.247 -5.436 -7.133 1.00 82.12 131 GLY A C 1
ATOM 1082 O O . GLY A 1 131 ? -9.362 -5.698 -7.584 1.00 82.12 131 GLY A O 1
ATOM 1083 N N . GLY A 1 132 ? -7.432 -4.531 -7.673 1.00 66.62 132 GLY A N 1
ATOM 1084 C CA . GLY A 1 132 ? -7.684 -3.802 -8.912 1.00 66.62 132 GLY A CA 1
ATOM 1085 C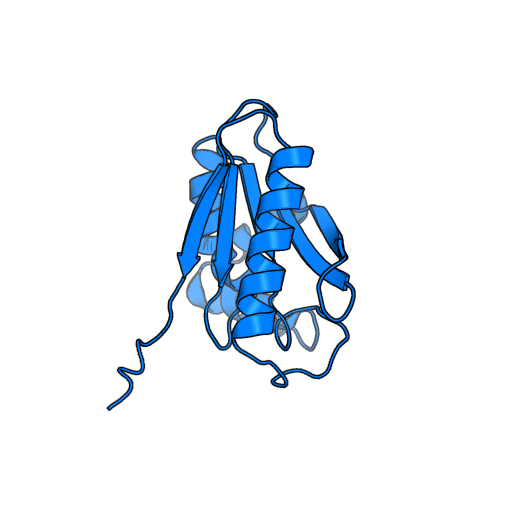 C . GLY A 1 132 ? -6.999 -4.464 -10.110 1.00 66.62 132 GLY A C 1
ATOM 1086 O O . GLY A 1 132 ? -5.845 -4.166 -10.389 1.00 66.62 132 GLY A O 1
ATOM 1087 N N . SER A 1 133 ? -7.751 -5.292 -10.846 1.00 68.06 133 SER A N 1
ATOM 1088 C CA . SER A 1 133 ? -7.403 -5.948 -12.125 1.00 68.06 133 SER A CA 1
ATOM 1089 C C . SER A 1 133 ? -6.332 -7.059 -12.123 1.00 68.06 133 SER A C 1
ATOM 1091 O O . SER A 1 133 ? -5.215 -6.901 -11.650 1.00 68.06 133 SER A O 1
ATOM 1093 N N . LYS A 1 134 ? -6.649 -8.159 -12.824 1.00 53.34 134 LYS A N 1
ATOM 1094 C CA . LYS A 1 134 ? -5.751 -8.854 -13.764 1.00 53.34 134 LYS A CA 1
ATOM 1095 C C . LYS A 1 134 ? -6.592 -9.298 -14.966 1.00 53.34 134 LYS A C 1
ATOM 1097 O O . LYS A 1 134 ? -7.686 -9.830 -14.791 1.00 53.34 134 LYS A O 1
ATOM 1102 N N . HIS A 1 135 ? -6.074 -9.118 -16.183 1.00 37.00 135 HIS A N 1
ATOM 1103 C CA . HIS A 1 135 ? -6.554 -9.845 -17.358 1.00 37.00 135 HIS A CA 1
ATOM 1104 C C . HIS A 1 135 ? -6.300 -11.336 -17.092 1.00 37.00 135 HIS A C 1
ATOM 1106 O O . HIS A 1 135 ? -5.148 -11.751 -16.947 1.00 37.00 135 HIS A O 1
ATOM 1112 N N . ASN A 1 136 ? -7.367 -12.126 -16.966 1.00 34.03 136 ASN A N 1
ATOM 1113 C CA . ASN A 1 136 ? -7.289 -13.582 -16.897 1.00 34.03 136 ASN A CA 1
ATOM 1114 C C . ASN A 1 136 ? -6.656 -14.073 -18.208 1.00 34.03 136 ASN A C 1
ATOM 1116 O O . ASN A 1 136 ? -7.350 -14.195 -19.217 1.00 34.03 136 ASN A O 1
ATOM 1120 N N . LYS A 1 137 ? -5.352 -14.377 -18.231 1.00 36.31 137 LYS A N 1
ATOM 1121 C CA . LYS A 1 137 ? -4.866 -15.337 -19.225 1.00 36.31 137 LYS A CA 1
ATOM 1122 C C . LYS A 1 137 ? -5.448 -16.679 -18.802 1.00 36.31 137 LYS A C 1
ATOM 1124 O O . LYS A 1 137 ? -4.946 -17.311 -17.878 1.00 36.31 137 LYS A O 1
ATOM 1129 N N . LYS A 1 138 ? -6.542 -17.082 -19.454 1.00 36.69 138 LYS A N 1
ATOM 1130 C CA . LYS A 1 138 ? -6.903 -18.496 -19.531 1.00 36.69 138 LYS A CA 1
ATOM 1131 C C . LYS A 1 138 ? -5.658 -19.210 -20.055 1.00 36.69 138 LYS A C 1
ATOM 1133 O O . LYS A 1 138 ? -5.184 -18.872 -21.140 1.00 36.69 138 LYS A O 1
ATOM 1138 N N . HIS A 1 139 ? -5.087 -20.109 -19.261 1.00 39.00 139 HIS A N 1
ATOM 1139 C CA . HIS A 1 139 ? -4.180 -21.094 -19.832 1.00 39.00 139 HIS A CA 1
ATOM 1140 C C . HIS A 1 139 ? -4.976 -21.905 -20.875 1.00 39.00 139 HIS A C 1
ATOM 1142 O O . HIS A 1 139 ? -6.167 -22.141 -20.635 1.00 39.00 139 HIS A O 1
ATOM 1148 N N . PRO A 1 140 ? -4.381 -22.206 -22.045 1.00 46.38 140 PRO A N 1
ATOM 1149 C CA . PRO A 1 140 ? -5.010 -23.033 -23.072 1.00 46.38 140 PRO A CA 1
ATOM 1150 C C . PRO A 1 140 ? -5.355 -24.430 -22.550 1.00 46.38 140 PRO A C 1
ATOM 1152 O O . PRO A 1 140 ? -4.640 -24.913 -21.642 1.00 46.38 140 PRO A O 1
#

InterPro domains:
  IPR029058 Alpha/Beta hydrolase fold [G3DSA:3.40.50.1820] (22-133)
  IPR029058 Alpha/Beta hydrolase fold [SSF53474] (28-133)

Organism: NCBI:txid768710

Secondary structure (DSSP, 8-state):
-PPPP-GGGTHHHHHHHHT-THHHHHHHHHEEEEEE--BTB-EEEEEE--SSTTS-EEEEEE-TT--GGGGHHHHHHHHHTT-EEEEE--TTSTT-SSPTT---HHHHHHHHHHHHHHHHHH-SSPEEEEEE--------

Radius of gyration: 15.13 Å; chains: 1; bounding box: 31×50×39 Å

Foldseek 3Di:
DDDQDDDLCNLCVVCCVPPRNVLVVVCVVFWDWDWDAWDVGIWIKIKGAFPDLQAEEEAEEEEPQDFQSVCSVVVVVVSVVRYIYIYIQFPLDRPDPDHRPDDDPVSRVRVSVRSQVVSVVRGNYHYHYYYDDDDDPPDD

pLDDT: mean 89.87, std 13.27, range [34.03, 98.19]

Sequence (140 aa):
MQIEYHNDEFWKNYMTRWFGADLIDKWYKHVEVTTIDSVKGPISVEIYRAAEPSKPTLVFSHGIAGYSRLLLPFIMPILEKCYNVVSPDLEGFGYNTRRKGDFCWDEHLENLRDTVAYARKLFKGKVFLGGGSKHNKKHP